Protein AF-A0A258BLL7-F1 (afdb_monomer_lite)

Sequence (67 aa):
MSRCRSDSFQGRIDQRNCRNVLVGSDGPRVSVIGLDDVIVAVDGDEVQVASSSGTQQVGKQPGAANQ

pLDDT: mean 77.39, std 18.05, range [32.62, 94.56]

Structure (mmCIF, N/CA/C/O backbone):
data_AF-A0A258BLL7-F1
#
_entry.id   AF-A0A258BLL7-F1
#
loop_
_atom_site.group_PDB
_atom_site.id
_atom_site.type_symbol
_atom_site.label_atom_id
_atom_site.label_alt_id
_atom_site.label_comp_id
_atom_site.label_asym_id
_atom_site.label_entity_id
_atom_site.label_seq_id
_atom_site.pdbx_PDB_ins_code
_atom_site.Cartn_x
_atom_site.Cartn_y
_atom_site.Cartn_z
_atom_site.occupancy
_atom_site.B_iso_or_equiv
_atom_site.auth_seq_id
_atom_site.auth_comp_id
_atom_site.auth_asym_id
_atom_site.auth_atom_id
_atom_site.pdbx_PDB_model_num
ATOM 1 N N . MET A 1 1 ? -26.310 23.063 13.746 1.00 46.75 1 MET A N 1
ATOM 2 C CA . MET A 1 1 ? -25.245 22.088 14.056 1.00 46.75 1 MET A CA 1
ATOM 3 C C . MET A 1 1 ? -25.103 21.149 12.874 1.00 46.75 1 MET A C 1
ATOM 5 O O . MET A 1 1 ? -25.986 20.336 12.674 1.00 46.75 1 MET A O 1
ATOM 9 N N . SER A 1 2 ? -24.065 21.320 12.062 1.00 41.31 2 SER A N 1
ATOM 10 C CA . SER A 1 2 ? -23.218 20.232 11.556 1.00 41.31 2 SER A CA 1
ATOM 11 C C . SER A 1 2 ? -22.124 20.896 10.723 1.00 41.31 2 SER A C 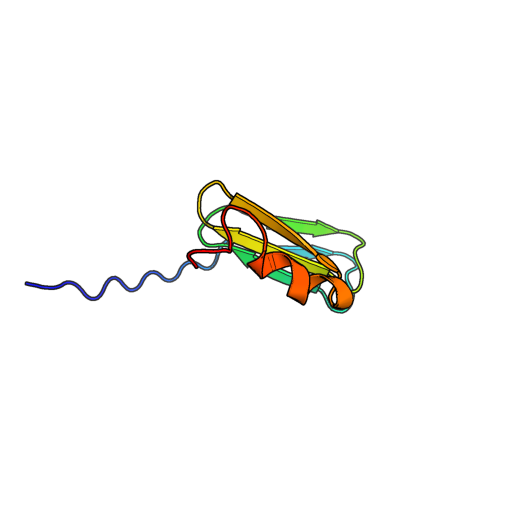1
ATOM 13 O O . SER A 1 2 ? -22.418 21.635 9.785 1.00 41.31 2 SER A O 1
ATOM 15 N N . ARG A 1 3 ? -20.867 20.756 11.147 1.00 46.00 3 ARG A N 1
ATOM 16 C CA . ARG A 1 3 ? -19.715 21.234 10.380 1.00 46.00 3 ARG A CA 1
ATOM 17 C C . ARG A 1 3 ? -19.548 20.285 9.194 1.00 46.00 3 ARG A C 1
ATOM 19 O O . ARG A 1 3 ? -19.334 19.100 9.421 1.00 46.00 3 ARG A O 1
ATOM 26 N N . CYS A 1 4 ? -19.562 20.801 7.965 1.00 32.62 4 CYS A N 1
ATOM 27 C CA . CYS A 1 4 ? -18.824 20.154 6.882 1.00 32.62 4 CYS A CA 1
ATOM 28 C C . CYS A 1 4 ? -17.349 20.168 7.295 1.00 32.62 4 CYS A C 1
ATOM 30 O O . CYS A 1 4 ? -16.704 21.217 7.253 1.00 32.62 4 CYS A O 1
ATOM 32 N N . ARG A 1 5 ? -16.833 19.038 7.785 1.00 44.53 5 ARG A N 1
ATOM 33 C CA . ARG A 1 5 ? -15.390 18.829 7.885 1.00 44.53 5 ARG A CA 1
ATOM 34 C C . ARG A 1 5 ? -14.904 18.556 6.470 1.00 44.53 5 ARG A C 1
ATOM 36 O O . ARG A 1 5 ? -15.154 17.495 5.914 1.00 44.53 5 ARG A O 1
ATOM 43 N N . SER A 1 6 ? -14.268 19.555 5.876 1.00 43.41 6 SER A N 1
ATOM 44 C CA . SER A 1 6 ? -13.426 19.360 4.705 1.00 43.41 6 SER A CA 1
ATOM 45 C C . SER A 1 6 ? -12.172 18.636 5.179 1.00 43.41 6 SER A C 1
ATOM 47 O O . SER A 1 6 ? -11.173 19.269 5.508 1.00 43.41 6 SER A O 1
ATOM 49 N N . ASP A 1 7 ? -12.245 17.319 5.305 1.00 39.31 7 ASP A N 1
ATOM 50 C CA . ASP A 1 7 ? -11.069 16.503 5.551 1.00 39.31 7 ASP A CA 1
ATOM 51 C C . ASP A 1 7 ? -10.330 16.341 4.217 1.00 39.31 7 ASP A C 1
ATOM 53 O O . ASP A 1 7 ? -10.494 15.380 3.469 1.00 39.31 7 ASP A O 1
ATOM 57 N N . SER A 1 8 ? -9.552 17.362 3.852 1.00 46.19 8 SER A N 1
ATOM 58 C CA . SER A 1 8 ? -8.578 17.256 2.770 1.00 46.19 8 SER A CA 1
ATOM 59 C C . SER A 1 8 ? -7.378 16.464 3.287 1.00 46.19 8 SER A C 1
ATOM 61 O O . SER A 1 8 ? -6.316 17.027 3.562 1.00 46.19 8 SER A O 1
ATOM 63 N N . PHE A 1 9 ? -7.568 15.159 3.467 1.00 47.00 9 PHE A N 1
ATOM 64 C CA . PHE A 1 9 ? -6.496 14.228 3.771 1.00 47.00 9 PHE A CA 1
ATOM 65 C C . PHE A 1 9 ? -5.709 13.929 2.491 1.00 47.00 9 PHE A C 1
ATOM 67 O O . PHE A 1 9 ? -5.929 12.940 1.801 1.00 47.00 9 PHE A O 1
ATOM 74 N N . GLN A 1 10 ? -4.804 14.827 2.115 1.00 56.56 10 GLN A N 1
ATOM 75 C CA . GLN A 1 10 ? -3.736 14.483 1.181 1.00 56.56 10 GLN A CA 1
ATOM 76 C C . GLN A 1 10 ? -2.477 14.249 2.003 1.00 56.56 10 GLN A C 1
ATOM 78 O O . GLN A 1 10 ? -1.672 15.161 2.213 1.00 56.56 10 GLN A O 1
ATOM 83 N N . GLY A 1 11 ? -2.326 13.017 2.505 1.00 58.41 11 GLY A N 1
ATOM 84 C CA . GLY A 1 11 ? -1.052 12.545 3.035 1.00 58.41 11 GLY A CA 1
ATOM 85 C C . GLY A 1 11 ? 0.064 12.842 2.030 1.00 58.41 11 GLY A C 1
ATOM 86 O O . GLY A 1 11 ? -0.127 12.782 0.815 1.00 58.41 11 GLY A O 1
ATOM 87 N N . ARG A 1 12 ? 1.240 13.250 2.513 1.00 83.50 12 ARG A N 1
ATOM 88 C CA . ARG A 1 12 ? 2.345 13.649 1.630 1.00 83.50 12 ARG A CA 1
ATOM 89 C C . ARG A 1 12 ? 2.905 12.394 0.954 1.00 83.50 12 ARG A C 1
ATOM 91 O O . ARG A 1 12 ? 3.495 11.559 1.633 1.00 83.50 12 ARG A O 1
ATOM 98 N N . ILE A 1 13 ? 2.735 12.269 -0.358 1.00 87.62 13 ILE A N 1
ATOM 99 C CA . ILE A 1 13 ? 3.193 11.100 -1.125 1.00 87.62 13 ILE A CA 1
ATOM 100 C C . ILE A 1 13 ? 4.523 11.419 -1.808 1.00 87.62 13 ILE A C 1
ATOM 102 O O . ILE A 1 13 ? 4.666 12.470 -2.432 1.00 87.62 13 ILE A O 1
ATOM 106 N N . ASP A 1 14 ? 5.501 10.524 -1.671 1.00 89.56 14 ASP A N 1
ATOM 107 C CA . ASP A 1 14 ? 6.774 10.566 -2.397 1.00 89.56 14 ASP A CA 1
ATOM 108 C C . ASP A 1 14 ? 6.936 9.279 -3.212 1.00 89.56 14 ASP A C 1
ATOM 110 O O . ASP A 1 14 ? 6.875 8.180 -2.664 1.00 89.56 14 ASP A O 1
ATOM 114 N N . GLN A 1 15 ? 7.128 9.405 -4.523 1.00 83.75 15 GLN A N 1
ATOM 115 C CA . GLN A 1 15 ? 7.317 8.264 -5.418 1.00 83.75 15 GLN A CA 1
ATOM 116 C C . GLN A 1 15 ? 8.603 8.437 -6.216 1.00 83.75 15 GLN A C 1
ATOM 118 O O . GLN A 1 15 ? 8.823 9.475 -6.844 1.00 83.75 15 GLN A O 1
ATOM 123 N N . ARG A 1 16 ? 9.447 7.401 -6.237 1.00 94.50 16 ARG A N 1
ATOM 124 C CA . ARG A 1 16 ? 10.652 7.365 -7.074 1.00 94.50 16 ARG A CA 1
ATOM 125 C C . ARG A 1 16 ? 10.786 6.049 -7.819 1.00 94.50 16 ARG A C 1
ATOM 127 O O . ARG A 1 16 ? 10.693 4.985 -7.219 1.00 94.50 16 ARG A O 1
ATOM 134 N N . ASN A 1 17 ? 11.092 6.135 -9.114 1.00 93.00 17 ASN A N 1
ATOM 135 C CA . ASN A 1 17 ? 11.304 4.973 -9.982 1.00 93.00 17 ASN A CA 1
ATOM 136 C C . ASN A 1 17 ? 10.158 3.948 -9.874 1.00 93.00 17 ASN A C 1
ATOM 138 O O . ASN A 1 17 ? 10.384 2.803 -9.501 1.00 93.00 17 ASN A O 1
ATOM 142 N N . CYS A 1 18 ? 8.924 4.403 -10.094 1.00 91.00 18 CYS A N 1
ATOM 143 C CA . CYS A 1 18 ? 7.717 3.589 -9.968 1.00 91.00 18 CYS A CA 1
ATOM 144 C C . CYS A 1 18 ? 6.942 3.577 -11.287 1.00 91.00 18 CYS A C 1
ATOM 146 O O . CYS A 1 18 ? 6.875 4.610 -11.962 1.00 91.00 18 CYS A 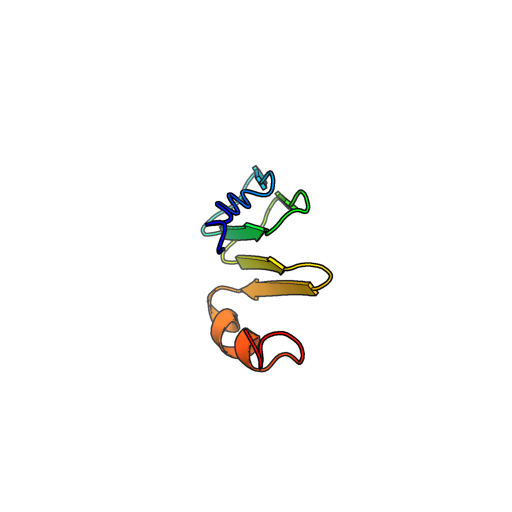O 1
ATOM 148 N N . ARG A 1 19 ? 6.300 2.455 -11.622 1.00 91.81 19 ARG A N 1
ATOM 149 C CA . ARG A 1 19 ? 5.383 2.351 -12.767 1.00 91.81 19 ARG A CA 1
ATOM 150 C C . ARG A 1 19 ? 4.037 1.800 -12.322 1.00 91.81 19 ARG A C 1
ATOM 152 O O . ARG A 1 19 ? 3.973 0.750 -11.699 1.00 91.81 19 ARG A O 1
ATOM 159 N N . ASN A 1 20 ? 2.953 2.478 -12.700 1.00 92.19 20 ASN A N 1
ATOM 160 C CA . ASN A 1 20 ? 1.589 2.044 -12.382 1.00 92.19 20 ASN A CA 1
ATOM 161 C C . ASN A 1 20 ? 1.376 1.802 -10.871 1.00 92.19 20 ASN A C 1
ATOM 163 O O . ASN A 1 20 ? 0.916 0.743 -10.449 1.00 92.19 20 ASN A O 1
ATOM 167 N N . VAL A 1 21 ? 1.770 2.786 -10.056 1.00 90.94 21 VAL A N 1
ATOM 168 C CA . VAL A 1 21 ? 1.630 2.738 -8.598 1.00 90.94 21 VAL A CA 1
ATOM 169 C C . VAL A 1 21 ? 0.572 3.733 -8.142 1.00 90.94 21 VAL A C 1
ATOM 171 O O . VAL A 1 21 ? 0.691 4.930 -8.412 1.00 90.94 21 VAL A O 1
ATOM 174 N N . LEU A 1 22 ? -0.422 3.246 -7.401 1.00 90.69 22 LEU A N 1
ATOM 175 C CA . LEU A 1 22 ? -1.437 4.071 -6.749 1.00 90.69 22 LEU A CA 1
ATOM 176 C C . LEU A 1 22 ? -1.175 4.115 -5.244 1.00 90.69 22 LEU A C 1
ATOM 178 O O . LEU A 1 22 ? -0.958 3.078 -4.623 1.00 90.69 22 LEU A O 1
ATOM 182 N N . VAL A 1 23 ? -1.205 5.307 -4.652 1.00 91.25 23 VAL A N 1
ATOM 183 C CA . VAL A 1 23 ? -1.027 5.485 -3.208 1.00 91.25 23 VAL A CA 1
ATOM 184 C C . VAL A 1 23 ? -2.115 6.414 -2.684 1.00 91.25 23 VAL A C 1
ATOM 186 O O . VAL A 1 23 ? -2.300 7.506 -3.220 1.00 91.25 23 VAL A O 1
ATOM 189 N N . GLY A 1 24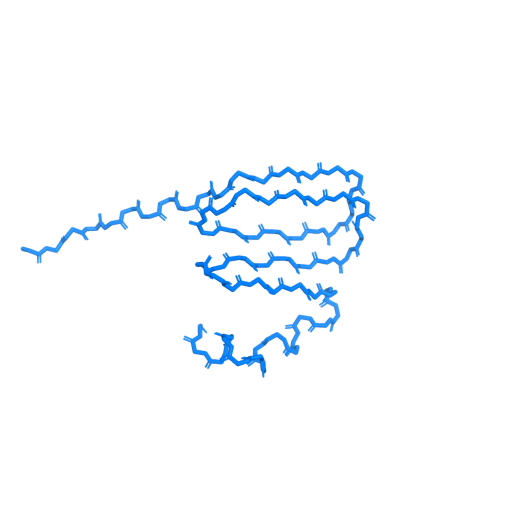 ? -2.813 5.982 -1.638 1.00 90.75 24 GLY A N 1
ATOM 190 C CA . GLY A 1 24 ? -3.739 6.792 -0.851 1.00 90.75 24 GLY A CA 1
ATOM 191 C C . GLY A 1 24 ? -3.315 6.790 0.615 1.00 90.75 24 GLY A C 1
ATOM 192 O O . GLY A 1 24 ? -2.876 5.762 1.126 1.00 90.75 24 GLY A O 1
ATOM 193 N N . SER A 1 25 ? -3.398 7.943 1.272 1.00 89.44 25 SER A N 1
ATOM 194 C CA . SER A 1 25 ? -3.103 8.074 2.700 1.00 89.44 25 SER A CA 1
ATOM 195 C C . SER A 1 25 ? -3.959 9.168 3.317 1.00 89.44 25 SER A C 1
ATOM 197 O O . SER A 1 25 ? -3.999 10.288 2.793 1.00 89.44 25 SER A O 1
ATOM 199 N N . ASP A 1 26 ? -4.592 8.846 4.440 1.00 86.88 26 ASP A N 1
ATOM 200 C CA . ASP A 1 26 ? -5.422 9.749 5.231 1.00 86.88 26 ASP A CA 1
ATOM 201 C C . ASP A 1 26 ? -4.611 10.645 6.199 1.00 86.88 26 ASP A C 1
ATOM 203 O O . ASP A 1 26 ? -5.149 11.538 6.847 1.00 86.88 26 ASP A O 1
ATOM 207 N N . GLY A 1 27 ? -3.288 10.485 6.286 1.00 84.62 27 GLY A N 1
ATOM 208 C CA . GLY A 1 27 ? -2.479 11.317 7.181 1.00 84.62 27 GLY A CA 1
ATOM 209 C C . GLY A 1 27 ? -0.984 11.031 7.139 1.00 84.62 27 GLY A C 1
ATOM 210 O O . GLY A 1 27 ? -0.196 11.961 6.910 1.00 84.62 27 GLY A O 1
ATOM 211 N N . PRO A 1 28 ? -0.552 9.772 7.332 1.00 87.69 28 PRO A N 1
ATOM 212 C CA . PRO A 1 28 ? 0.858 9.419 7.306 1.00 87.69 28 PRO A CA 1
ATOM 213 C C . PRO A 1 28 ? 1.540 9.771 5.981 1.00 87.69 28 PRO A C 1
ATOM 215 O O . PRO A 1 28 ? 0.965 9.695 4.891 1.00 87.69 28 PRO A O 1
ATOM 218 N N . ARG A 1 29 ? 2.821 10.134 6.061 1.00 90.38 29 ARG A N 1
ATOM 219 C CA . ARG A 1 29 ? 3.660 10.255 4.868 1.00 90.38 29 ARG A CA 1
ATOM 220 C C . ARG A 1 29 ? 3.932 8.861 4.313 1.00 90.38 29 ARG A C 1
ATOM 222 O O . ARG A 1 29 ? 4.410 8.006 5.051 1.00 90.38 29 ARG A O 1
ATOM 229 N N . VAL A 1 30 ? 3.724 8.678 3.012 1.00 92.31 30 VAL A N 1
ATOM 230 C CA . VAL A 1 30 ? 4.018 7.414 2.328 1.00 92.31 30 VAL A CA 1
ATOM 231 C C . VAL A 1 30 ? 5.078 7.647 1.261 1.00 92.31 30 VAL A C 1
ATOM 233 O O . VAL A 1 30 ? 4.937 8.528 0.411 1.00 92.31 30 VAL A O 1
ATOM 236 N N . SER A 1 31 ? 6.143 6.851 1.316 1.00 93.00 31 SER A N 1
ATOM 237 C CA . SER A 1 31 ? 7.222 6.846 0.329 1.00 93.00 31 SER A CA 1
ATOM 238 C C . SER A 1 31 ? 7.266 5.497 -0.377 1.00 93.00 31 SER A C 1
ATOM 240 O O . SER A 1 31 ? 7.373 4.466 0.283 1.00 93.00 31 SER A O 1
ATOM 242 N N . VAL A 1 32 ? 7.212 5.503 -1.709 1.00 93.62 32 VAL A N 1
ATOM 243 C CA . VAL A 1 32 ? 7.291 4.293 -2.537 1.00 93.62 32 VAL A CA 1
ATOM 244 C C . VAL A 1 32 ? 8.456 4.412 -3.511 1.00 93.62 32 VAL A C 1
ATOM 246 O O . VAL A 1 32 ? 8.595 5.411 -4.218 1.00 93.62 32 VAL A O 1
ATOM 249 N N . ILE A 1 33 ? 9.323 3.400 -3.524 1.00 94.25 33 ILE A N 1
ATOM 250 C CA . ILE A 1 33 ? 10.561 3.410 -4.304 1.00 94.25 33 ILE A CA 1
ATOM 251 C C . ILE A 1 33 ? 10.718 2.071 -5.022 1.00 94.25 33 ILE A C 1
ATOM 253 O O . ILE A 1 33 ? 10.724 1.030 -4.372 1.00 94.25 33 ILE A O 1
ATOM 257 N N . GLY A 1 34 ? 10.899 2.101 -6.345 1.00 93.56 34 GLY A N 1
ATOM 258 C CA . GLY A 1 34 ? 11.275 0.914 -7.122 1.00 93.56 34 GLY A CA 1
ATOM 259 C C . GLY A 1 34 ? 10.174 -0.134 -7.299 1.00 93.56 34 GLY A C 1
ATOM 260 O O . GLY A 1 34 ? 10.505 -1.289 -7.556 1.00 93.56 34 GLY A O 1
ATOM 261 N N . LEU A 1 35 ? 8.900 0.234 -7.122 1.00 93.75 35 LEU A N 1
ATOM 262 C CA . LEU A 1 35 ? 7.776 -0.691 -7.273 1.00 93.75 35 LEU A CA 1
ATOM 263 C C . LEU A 1 35 ? 7.037 -0.483 -8.592 1.00 93.75 35 LEU A C 1
ATOM 265 O O . LEU A 1 35 ? 6.815 0.649 -9.027 1.00 93.75 35 LEU A O 1
ATOM 269 N N . ASP A 1 36 ? 6.588 -1.599 -9.154 1.00 94.06 36 ASP A N 1
ATOM 270 C CA . ASP A 1 36 ? 5.742 -1.650 -10.336 1.00 94.06 36 ASP A CA 1
ATOM 271 C C . ASP A 1 36 ? 4.415 -2.333 -9.995 1.00 94.06 36 ASP A C 1
ATOM 273 O O . ASP A 1 36 ? 4.404 -3.349 -9.301 1.00 94.06 36 ASP A O 1
ATOM 277 N N . ASP A 1 37 ? 3.313 -1.800 -10.524 1.00 94.56 37 ASP A N 1
ATOM 278 C CA . ASP A 1 37 ? 1.989 -2.431 -10.497 1.00 94.56 37 ASP A CA 1
ATOM 279 C C . ASP A 1 37 ? 1.462 -2.715 -9.075 1.00 94.56 37 ASP A C 1
ATOM 281 O O . ASP A 1 37 ? 0.947 -3.800 -8.799 1.00 94.56 37 ASP A O 1
ATOM 285 N N . VAL A 1 38 ? 1.568 -1.734 -8.169 1.00 91.81 38 VAL A N 1
ATOM 286 C CA . VAL A 1 38 ? 1.172 -1.843 -6.750 1.00 91.81 38 VAL A CA 1
ATOM 287 C C . VAL A 1 38 ? 0.176 -0.752 -6.347 1.00 91.81 38 VAL A C 1
ATOM 289 O O . VAL A 1 38 ? 0.277 0.397 -6.772 1.00 91.81 38 VAL A O 1
ATOM 292 N N . ILE A 1 39 ? -0.759 -1.104 -5.469 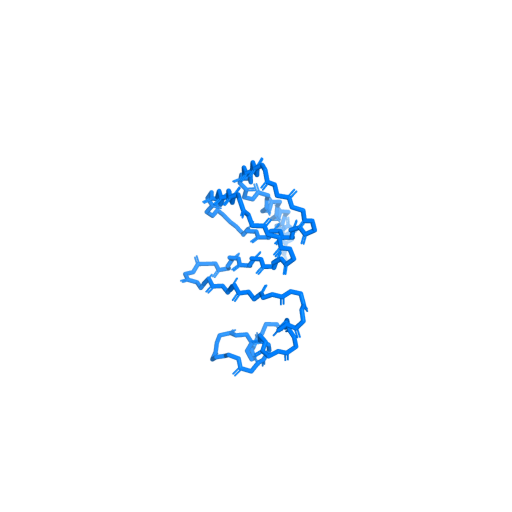1.00 91.38 39 ILE A N 1
ATOM 293 C CA . ILE A 1 39 ? -1.644 -0.184 -4.756 1.00 91.38 39 ILE A CA 1
ATOM 294 C C . ILE A 1 39 ? -1.286 -0.199 -3.269 1.00 91.38 39 ILE A C 1
ATOM 296 O O . ILE A 1 39 ? -1.166 -1.268 -2.669 1.00 91.38 39 ILE A O 1
ATOM 300 N N . VAL A 1 40 ? -1.124 0.991 -2.692 1.00 90.81 40 VAL A N 1
ATOM 301 C CA . VAL A 1 40 ? -0.905 1.219 -1.260 1.00 90.81 40 VAL A CA 1
ATOM 302 C C . VAL A 1 40 ? -2.050 2.071 -0.721 1.00 90.81 40 VAL A C 1
ATOM 304 O O . VAL A 1 40 ? -2.305 3.155 -1.244 1.00 90.81 40 VAL A O 1
ATOM 307 N N . ALA A 1 41 ? -2.711 1.605 0.332 1.00 89.62 41 ALA A N 1
ATOM 308 C CA . ALA A 1 41 ? -3.710 2.371 1.065 1.00 89.62 41 ALA A CA 1
ATOM 309 C C . ALA A 1 41 ? -3.307 2.451 2.539 1.00 89.62 41 ALA A C 1
ATOM 311 O O . ALA A 1 41 ? -2.925 1.442 3.135 1.00 89.62 41 ALA A O 1
ATOM 312 N N . VAL A 1 42 ? -3.366 3.658 3.093 1.00 89.69 42 VAL A N 1
ATOM 313 C CA . VAL A 1 42 ? -3.169 3.930 4.516 1.00 89.69 42 VAL A CA 1
ATOM 314 C C . VAL A 1 42 ? -4.417 4.623 5.039 1.00 89.69 42 VAL A C 1
ATOM 316 O O . VAL A 1 42 ? -4.806 5.660 4.495 1.00 89.69 42 VAL A O 1
ATOM 319 N N . ASP A 1 43 ? -5.011 4.025 6.063 1.00 86.25 43 ASP A N 1
ATOM 320 C CA . ASP A 1 43 ? -6.167 4.550 6.784 1.00 86.25 43 ASP A CA 1
ATOM 321 C C . ASP A 1 43 ? -5.938 4.355 8.286 1.00 86.25 43 ASP A C 1
ATOM 323 O O . ASP A 1 43 ? -5.862 3.225 8.771 1.00 86.25 43 ASP A O 1
ATOM 327 N N . GLY A 1 44 ? -5.734 5.451 9.017 1.00 86.12 44 GLY A N 1
ATOM 328 C CA . GLY A 1 44 ? -5.415 5.426 10.439 1.00 86.12 44 GLY A CA 1
ATOM 329 C C . GLY A 1 44 ? -4.162 4.604 10.769 1.00 86.12 44 GLY A C 1
ATOM 330 O O . GLY A 1 44 ? -3.030 5.029 10.517 1.00 86.12 44 GLY A O 1
ATOM 331 N N . ASP A 1 45 ? -4.366 3.452 11.412 1.00 86.62 45 ASP A N 1
ATOM 332 C CA . ASP A 1 45 ? -3.332 2.498 11.828 1.00 86.62 45 ASP A CA 1
ATOM 333 C C . ASP A 1 45 ? -3.194 1.284 10.893 1.00 86.62 45 ASP A C 1
ATOM 335 O O . ASP A 1 45 ? -2.315 0.439 11.101 1.00 86.62 45 ASP A O 1
ATOM 339 N N . GLU A 1 46 ? -4.003 1.211 9.837 1.00 86.12 46 GLU A N 1
ATOM 340 C CA . GLU A 1 46 ? -3.990 0.117 8.879 1.00 86.12 46 GLU A CA 1
ATOM 341 C C . GLU A 1 46 ? -3.227 0.475 7.601 1.00 86.12 46 GLU A C 1
ATOM 343 O O . GLU A 1 46 ? -3.355 1.560 7.030 1.00 86.12 46 GLU A O 1
ATOM 348 N N . VAL A 1 47 ? -2.426 -0.484 7.123 1.00 90.44 47 VAL A N 1
ATOM 349 C CA . VAL A 1 47 ? -1.679 -0.370 5.870 1.00 90.44 47 VAL A CA 1
ATOM 350 C C . VAL A 1 47 ? -1.943 -1.592 5.010 1.00 90.44 47 VAL A C 1
ATOM 352 O O . VAL A 1 47 ? -1.596 -2.717 5.375 1.00 90.44 47 VAL A O 1
ATOM 355 N N . GLN A 1 48 ? -2.492 -1.355 3.825 1.00 89.19 48 GLN A N 1
ATOM 356 C CA . GLN A 1 48 ? -2.756 -2.389 2.837 1.00 89.19 48 GLN A CA 1
ATOM 357 C C . GLN A 1 48 ? -1.864 -2.172 1.622 1.00 89.19 48 GLN A C 1
ATOM 359 O O . GLN A 1 48 ? -1.766 -1.070 1.079 1.00 89.19 48 GLN A O 1
ATOM 364 N N . VAL A 1 49 ? -1.215 -3.248 1.181 1.00 91.50 49 VAL A N 1
ATOM 365 C CA . VAL A 1 49 ? -0.353 -3.244 -0.001 1.00 91.50 49 VAL A CA 1
ATOM 366 C C . VAL A 1 49 ? -0.689 -4.456 -0.848 1.00 91.50 49 VAL A C 1
ATOM 368 O O . VAL A 1 49 ? -0.616 -5.592 -0.380 1.00 91.50 49 VAL A O 1
ATOM 371 N N . ALA A 1 50 ? -1.043 -4.222 -2.106 1.00 90.38 50 ALA A N 1
ATOM 372 C CA . ALA A 1 50 ? -1.356 -5.287 -3.046 1.00 90.38 50 ALA A CA 1
ATOM 373 C C . ALA A 1 50 ? -0.824 -4.958 -4.435 1.00 90.38 50 ALA A C 1
ATOM 375 O O . ALA A 1 50 ? -0.801 -3.799 -4.840 1.00 90.38 50 ALA A O 1
ATOM 376 N N . SER A 1 51 ? -0.454 -5.982 -5.205 1.00 91.62 51 SER A N 1
ATOM 377 C CA . SER A 1 51 ? -0.317 -5.799 -6.648 1.00 91.62 51 SER A CA 1
ATOM 378 C C . SER A 1 51 ? -1.662 -5.385 -7.247 1.00 91.62 51 SER A C 1
ATOM 380 O O . SER A 1 51 ? -2.716 -5.728 -6.707 1.00 91.62 51 SER A O 1
ATOM 382 N N . SER A 1 52 ? -1.650 -4.727 -8.402 1.00 82.81 52 SER A N 1
ATOM 383 C CA . SER A 1 52 ? -2.866 -4.379 -9.146 1.00 82.81 52 SER A CA 1
ATOM 384 C C . SER A 1 52 ? -3.774 -5.600 -9.356 1.00 82.81 52 SER A C 1
ATOM 386 O O . SER A 1 52 ? -4.981 -5.519 -9.139 1.00 82.81 52 SER A O 1
ATOM 388 N N . SER A 1 53 ? -3.190 -6.763 -9.656 1.00 85.44 53 SER A N 1
ATOM 389 C CA . SER A 1 53 ? -3.890 -8.049 -9.779 1.00 85.44 53 SER A CA 1
ATOM 390 C C . SER A 1 53 ? -4.444 -8.600 -8.457 1.00 85.44 53 SER A C 1
ATOM 392 O O . SER A 1 53 ? -5.433 -9.331 -8.462 1.00 85.44 53 SER A O 1
ATOM 394 N N . GLY A 1 54 ? -3.825 -8.257 -7.326 1.00 81.25 54 GLY A N 1
ATOM 395 C CA . GLY A 1 54 ? -4.193 -8.712 -5.984 1.00 81.25 54 GLY A CA 1
ATOM 396 C C . GLY A 1 54 ? -5.209 -7.820 -5.268 1.00 81.25 54 GLY A C 1
ATOM 397 O O . GLY A 1 54 ? -5.733 -8.222 -4.232 1.00 81.25 54 GLY A O 1
ATOM 398 N N . THR A 1 55 ? -5.529 -6.647 -5.818 1.00 72.88 55 THR A N 1
ATOM 399 C CA . THR A 1 55 ? -6.421 -5.641 -5.204 1.00 72.88 55 THR A CA 1
ATOM 400 C C . THR A 1 55 ? -7.804 -6.172 -4.827 1.00 72.88 55 THR A C 1
ATOM 402 O O . THR A 1 55 ? -8.375 -5.764 -3.823 1.00 72.88 55 THR A O 1
ATOM 405 N N . GLN A 1 56 ? -8.330 -7.156 -5.556 1.00 69.50 56 GLN A N 1
ATOM 406 C CA . GLN A 1 56 ? -9.620 -7.779 -5.232 1.00 69.50 56 GLN A CA 1
ATOM 407 C C . GLN A 1 56 ? -9.590 -8.647 -3.960 1.00 69.50 56 GLN A C 1
ATOM 409 O O . GLN A 1 56 ? -10.643 -9.000 -3.432 1.00 69.50 56 GLN A O 1
ATOM 414 N N . GLN A 1 57 ? -8.408 -9.021 -3.458 1.00 72.38 57 GLN A N 1
ATOM 415 C CA . GLN A 1 57 ? -8.274 -9.729 -2.178 1.00 72.38 57 GLN A CA 1
ATOM 416 C C . GLN A 1 57 ? -8.249 -8.773 -0.983 1.00 72.38 57 GLN A C 1
ATOM 418 O O . GLN A 1 57 ? -8.378 -9.218 0.154 1.00 72.38 57 GLN A O 1
ATOM 423 N N . VAL A 1 58 ? -8.103 -7.472 -1.238 1.00 68.38 58 VAL A N 1
ATOM 424 C CA . VAL A 1 58 ? -7.941 -6.455 -0.202 1.00 68.38 58 VAL A CA 1
ATOM 425 C C . VAL A 1 58 ? -9.223 -6.325 0.619 1.00 68.38 58 VAL A C 1
ATOM 427 O O . VAL A 1 58 ? -9.149 -6.421 1.833 1.00 68.38 58 VAL A O 1
ATOM 430 N N . GLY A 1 59 ? -10.403 -6.328 -0.015 1.00 63.16 59 GLY A N 1
ATOM 431 C CA . GLY A 1 59 ? -11.714 -6.327 0.665 1.00 63.16 59 GLY A CA 1
ATOM 432 C C . GLY A 1 59 ? -12.033 -7.568 1.516 1.00 63.16 59 GLY A C 1
ATOM 433 O O . GLY A 1 59 ? -13.096 -7.642 2.123 1.00 63.16 59 GLY A O 1
ATOM 434 N N . LYS A 1 60 ? -11.140 -8.565 1.556 1.00 66.75 60 LYS A N 1
ATOM 435 C CA . LYS A 1 60 ? -11.251 -9.741 2.436 1.00 66.75 60 LYS A CA 1
ATOM 436 C C . LYS A 1 60 ? -10.366 -9.633 3.673 1.00 66.75 60 LYS A C 1
ATOM 438 O O . LYS A 1 60 ? -10.366 -10.548 4.497 1.00 66.75 60 LYS A O 1
ATOM 443 N N . GLN A 1 61 ? -9.568 -8.572 3.779 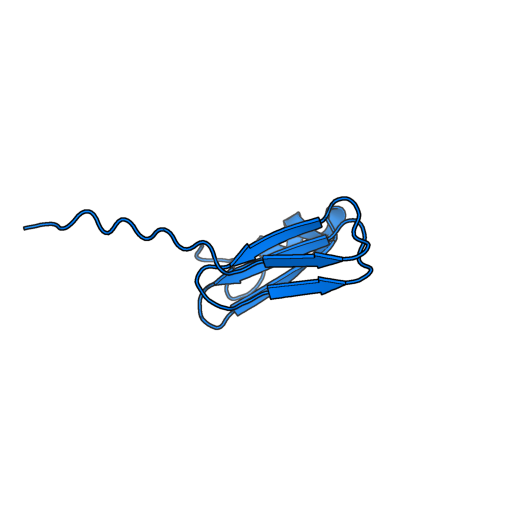1.00 63.84 61 GLN A N 1
ATOM 444 C CA . GLN A 1 61 ? -8.727 -8.354 4.942 1.00 63.84 61 GLN A CA 1
ATOM 445 C C . GLN A 1 61 ? -9.560 -7.849 6.125 1.00 63.84 61 GLN A C 1
ATOM 447 O O . GLN A 1 61 ? -10.580 -7.188 5.916 1.00 63.84 61 GLN A O 1
ATOM 452 N N . PRO A 1 62 ? -9.144 -8.168 7.366 1.00 64.44 62 PRO A N 1
ATOM 453 C CA . PRO A 1 62 ? -9.934 -7.896 8.566 1.00 64.44 62 PRO A CA 1
ATOM 454 C C . PRO A 1 62 ? -10.363 -6.434 8.709 1.00 64.44 62 PRO A C 1
ATOM 456 O O . PRO A 1 62 ? -11.438 -6.174 9.242 1.00 64.44 62 PRO A O 1
ATOM 459 N N . GLY A 1 63 ? -9.543 -5.502 8.225 1.00 62.88 63 GLY A N 1
ATOM 460 C CA . GLY A 1 63 ? -9.820 -4.078 8.318 1.00 62.88 63 GLY A CA 1
ATOM 461 C C . GLY A 1 63 ? -10.460 -3.446 7.075 1.00 62.88 63 GLY A C 1
ATOM 462 O O . GLY A 1 63 ? -11.208 -2.484 7.202 1.00 62.88 63 GLY A O 1
ATOM 463 N N . ALA A 1 64 ? -10.344 -4.071 5.898 1.00 57.66 64 ALA A N 1
ATOM 464 C CA . ALA A 1 64 ? -11.050 -3.653 4.680 1.00 57.66 64 ALA A CA 1
ATOM 465 C C . ALA A 1 64 ? -12.523 -4.097 4.612 1.00 57.66 64 ALA A C 1
ATOM 467 O O . ALA A 1 64 ? -13.285 -3.587 3.797 1.00 57.66 64 ALA A O 1
ATOM 468 N N . ALA A 1 65 ? -12.941 -5.073 5.425 1.00 58.88 65 ALA A N 1
ATOM 469 C CA . ALA A 1 65 ? -14.296 -5.631 5.375 1.00 58.88 65 ALA A CA 1
ATOM 470 C C . ALA A 1 65 ? -15.402 -4.655 5.841 1.00 58.88 65 ALA A C 1
ATOM 472 O O . ALA A 1 65 ? -16.582 -4.978 5.718 1.00 58.88 65 ALA A O 1
ATOM 473 N N . ASN A 1 66 ? -15.035 -3.486 6.380 1.00 49.91 66 ASN A N 1
ATOM 474 C CA . ASN A 1 66 ? -15.957 -2.485 6.930 1.00 49.91 66 ASN A CA 1
ATOM 475 C C . ASN A 1 66 ? -15.685 -1.058 6.407 1.00 49.91 66 ASN A C 1
ATOM 477 O O .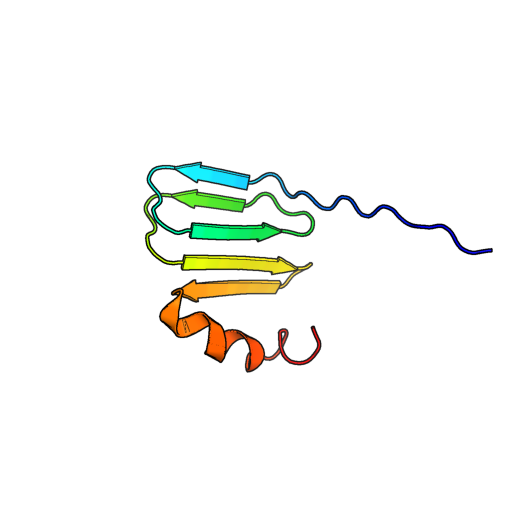 ASN A 1 66 ? -16.059 -0.093 7.075 1.00 49.91 66 ASN A O 1
ATOM 481 N N . GLN A 1 67 ? -15.021 -0.945 5.252 1.00 52.91 67 GLN A N 1
ATOM 482 C CA . GLN A 1 67 ? -14.585 0.305 4.614 1.00 52.91 67 GLN A CA 1
ATOM 483 C C . GLN A 1 67 ? -15.389 0.586 3.339 1.00 52.91 67 GLN A C 1
ATOM 485 O O . GLN A 1 67 ? -15.689 -0.387 2.607 1.00 52.91 67 GLN A O 1
#

Radius of gyration: 13.64 Å; chains: 1; bounding box: 36×32×27 Å

Foldseek 3Di:
DDDPPPQPQPAAEAEECEECEAEEESHHYDYYYNYYQKYWYYDPPDIDIDGVVCVVCRCVDPVNVVD

Secondary structure (DSSP, 8-state):
------------EEEES-BS-EEEESSS-EEEES-BSEEEEEETTEEEEEEGGGGGGGGGSTTGGG-